Protein AF-A0ABD1V3V4-F1 (afdb_monomer_lite)

Foldseek 3Di:
DDPPVVVVVVVVVVVVVVVVVVVVCVVVDDPPPDDDDDDDDDDPDPPPPPPPPPPPPPLCPLVNQLVVVVQDDDPDDPDPVVVVVSVVRSVVSCVVSDPPPPPVVVVVPVPD

Sequence (112 aa):
MAPTTQARAIRDLQLAVEEMRRALAAQMAPPVPQPPMAPRAPQVSPMHQVPPAHHAAPTVPVIEQFRRYRPPTFDGGNDLLAAEEWLRTIEKIFRHIAPPFQIRKSFVRSSC

Organism: NCBI:txid126358

pLDDT: mean 71.61, std 18.14, range [43.19, 96.44]

Radius of gyration: 27.14 Å; chains: 1; bounding box: 69×60×47 Å

Secondary structure (DSSP, 8-state):
--THHHHHHHHHHHHHHHHHHHHHHHHHS----PPPPP-----------PPP---------HHHHHHHT-PPP----S-HHHHHHHHHHHHHHHHHHS-TTSHHHHHHTT--

Structure (mmCIF, N/CA/C/O backbone):
data_AF-A0ABD1V3V4-F1
#
_entry.id   AF-A0ABD1V3V4-F1
#
loop_
_atom_site.group_PDB
_atom_site.id
_atom_site.type_symbol
_atom_site.label_atom_id
_atom_site.label_alt_id
_atom_site.label_comp_id
_atom_site.label_asym_id
_atom_site.label_entity_id
_atom_site.label_seq_id
_atom_site.pdbx_PDB_ins_code
_atom_site.Cartn_x
_atom_site.Cartn_y
_atom_site.Cartn_z
_atom_site.occupancy
_atom_site.B_iso_or_equiv
_atom_site.auth_seq_id
_atom_site.auth_comp_id
_atom_site.auth_asym_id
_atom_site.auth_atom_id
_atom_site.pdbx_PDB_model_num
ATOM 1 N N . MET A 1 1 ? 27.240 38.612 9.429 1.00 45.69 1 MET A N 1
ATOM 2 C CA . MET A 1 1 ? 26.447 38.414 8.194 1.00 45.69 1 MET A CA 1
ATOM 3 C C . MET A 1 1 ? 27.132 37.303 7.406 1.00 45.69 1 MET A C 1
ATOM 5 O O . MET A 1 1 ? 28.296 37.483 7.083 1.00 45.69 1 MET A O 1
ATOM 9 N N . ALA A 1 2 ? 26.511 36.132 7.219 1.00 51.72 2 ALA A N 1
ATOM 10 C CA . ALA A 1 2 ? 27.178 34.947 6.651 1.00 51.72 2 ALA A CA 1
ATOM 11 C C . ALA A 1 2 ? 26.610 34.589 5.256 1.00 51.72 2 ALA A C 1
ATOM 13 O O . ALA A 1 2 ? 25.704 33.763 5.165 1.00 51.72 2 ALA A O 1
ATOM 14 N N . PRO A 1 3 ? 27.119 35.194 4.163 1.00 60.38 3 PRO A N 1
ATOM 15 C CA . PRO A 1 3 ? 26.643 34.948 2.792 1.00 60.38 3 PRO A CA 1
ATOM 16 C C . PRO A 1 3 ? 27.113 33.610 2.178 1.00 60.38 3 PRO A C 1
ATOM 18 O O . PRO A 1 3 ? 26.807 33.299 1.031 1.00 60.38 3 PRO A O 1
ATOM 21 N N . THR A 1 4 ? 27.873 32.790 2.905 1.00 62.69 4 THR A N 1
ATOM 22 C CA . THR A 1 4 ? 28.586 31.627 2.347 1.00 62.69 4 THR A CA 1
ATOM 23 C C . THR A 1 4 ? 27.768 30.339 2.274 1.00 62.69 4 THR A C 1
ATOM 25 O O . THR A 1 4 ? 28.071 29.480 1.446 1.00 62.69 4 THR A O 1
ATOM 28 N N . THR A 1 5 ? 26.725 30.188 3.092 1.00 75.38 5 THR A N 1
ATOM 29 C CA . THR A 1 5 ? 25.884 28.977 3.086 1.00 75.38 5 THR A CA 1
ATOM 30 C C . THR A 1 5 ? 25.037 28.892 1.817 1.00 75.38 5 THR A C 1
ATOM 32 O O . THR A 1 5 ? 24.946 27.831 1.202 1.00 75.38 5 THR A O 1
ATOM 35 N N . GLN A 1 6 ? 24.497 30.025 1.362 1.00 82.75 6 GLN A N 1
ATOM 36 C CA . GLN A 1 6 ? 23.673 30.093 0.155 1.00 82.75 6 GLN A CA 1
ATOM 37 C C . GLN A 1 6 ? 24.475 29.758 -1.111 1.00 82.75 6 GLN A C 1
ATOM 39 O O . GLN A 1 6 ? 24.014 28.993 -1.953 1.00 82.75 6 GLN A O 1
ATOM 44 N N . ALA A 1 7 ? 25.706 30.264 -1.226 1.00 82.50 7 ALA A N 1
ATOM 45 C CA . ALA A 1 7 ? 26.559 30.011 -2.387 1.00 82.50 7 ALA A CA 1
ATOM 46 C C . ALA A 1 7 ? 26.930 28.524 -2.550 1.00 82.50 7 ALA A C 1
ATOM 48 O O . ALA A 1 7 ? 27.051 28.032 -3.673 1.00 82.50 7 ALA A O 1
ATOM 49 N N . ARG A 1 8 ? 27.086 27.794 -1.437 1.00 86.19 8 ARG A N 1
ATOM 50 C CA . ARG A 1 8 ? 27.341 26.344 -1.460 1.00 86.19 8 ARG A CA 1
ATOM 51 C C . ARG A 1 8 ? 26.100 25.567 -1.881 1.00 86.19 8 ARG A C 1
ATOM 53 O O . ARG A 1 8 ? 26.205 24.722 -2.760 1.00 86.19 8 ARG A O 1
ATOM 60 N N . ALA A 1 9 ? 24.943 25.911 -1.317 1.00 88.75 9 ALA A N 1
ATOM 61 C CA . ALA A 1 9 ? 23.674 25.272 -1.655 1.00 88.75 9 ALA A CA 1
ATOM 62 C C . ALA A 1 9 ? 23.324 25.424 -3.145 1.00 88.75 9 ALA A C 1
ATOM 64 O O . ALA A 1 9 ? 22.891 24.469 -3.780 1.00 88.75 9 ALA A O 1
ATOM 65 N N . ILE A 1 10 ? 23.575 26.600 -3.731 1.00 93.62 10 ILE A N 1
ATOM 66 C CA . ILE A 1 10 ? 23.330 26.839 -5.162 1.00 93.62 10 ILE A CA 1
ATOM 67 C C . ILE A 1 10 ? 24.237 25.961 -6.033 1.00 93.62 10 ILE A C 1
ATOM 69 O O . ILE A 1 10 ? 23.770 25.375 -7.007 1.00 93.62 10 ILE A O 1
ATOM 73 N N . ARG A 1 11 ? 25.522 25.843 -5.681 1.00 92.81 11 ARG A N 1
ATOM 74 C CA . ARG A 1 11 ? 26.472 25.017 -6.438 1.00 92.81 11 ARG A CA 1
ATOM 75 C C . ARG A 1 11 ? 26.111 23.534 -6.375 1.00 92.81 11 ARG A C 1
ATOM 77 O O . ARG A 1 11 ? 26.188 22.855 -7.392 1.00 92.81 11 ARG A O 1
ATOM 84 N N . ASP A 1 12 ? 25.717 23.058 -5.201 1.00 94.81 12 ASP A N 1
ATOM 85 C CA . ASP A 1 12 ? 25.313 21.668 -4.991 1.00 94.81 12 ASP A CA 1
ATOM 86 C C . ASP A 1 12 ? 24.072 21.315 -5.824 1.00 94.81 12 ASP A C 1
ATOM 88 O O . ASP A 1 12 ? 24.077 20.348 -6.585 1.00 94.81 12 ASP A O 1
ATOM 92 N N . LEU A 1 13 ? 23.065 22.196 -5.810 1.00 96.00 13 LEU A N 1
ATOM 93 C CA . LEU A 1 13 ? 21.855 22.022 -6.609 1.00 96.00 13 LEU A CA 1
ATOM 94 C C . LEU A 1 13 ? 22.148 22.017 -8.118 1.00 96.00 13 LEU A C 1
ATOM 96 O O . LEU A 1 13 ? 21.587 21.211 -8.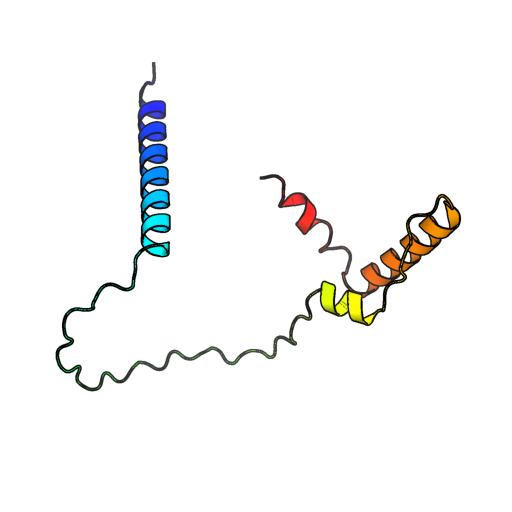857 1.00 96.00 13 LEU A O 1
ATOM 100 N N . GLN A 1 14 ? 23.049 22.884 -8.589 1.00 95.81 14 GLN A N 1
ATOM 101 C CA . GLN A 1 14 ? 23.458 22.907 -9.997 1.00 95.81 14 GLN A CA 1
ATOM 102 C C . GLN A 1 14 ? 24.182 21.622 -10.419 1.00 95.81 14 GLN A C 1
ATOM 104 O O . GLN A 1 14 ? 23.931 21.117 -11.514 1.00 95.81 14 GLN A O 1
ATOM 109 N N . LEU A 1 15 ? 25.046 21.077 -9.557 1.00 95.69 15 LEU A N 1
ATOM 110 C CA . LEU A 1 15 ? 25.737 19.812 -9.817 1.00 95.69 15 LEU A CA 1
ATOM 111 C C . LEU A 1 15 ? 24.751 18.640 -9.885 1.00 95.69 15 LEU A C 1
ATOM 113 O O . LEU A 1 15 ? 24.830 17.845 -10.821 1.00 95.69 15 LEU A O 1
ATOM 117 N N . ALA A 1 16 ? 23.784 18.580 -8.967 1.00 94.56 16 ALA A N 1
ATOM 118 C CA . ALA A 1 16 ? 22.757 17.539 -8.958 1.00 94.56 16 ALA A CA 1
ATOM 119 C C . ALA A 1 16 ? 21.886 17.559 -10.229 1.00 94.56 16 ALA A C 1
ATOM 121 O O . ALA A 1 16 ? 21.581 16.514 -10.807 1.00 94.56 16 ALA A O 1
ATOM 122 N N . VAL A 1 17 ? 21.518 18.750 -10.715 1.00 96.44 17 VAL A N 1
ATOM 123 C CA . VAL A 1 17 ? 20.737 18.898 -11.956 1.00 96.44 17 VAL A CA 1
ATOM 124 C C . VAL A 1 17 ? 21.539 18.456 -13.184 1.00 96.44 17 VAL A C 1
ATOM 126 O O . VAL A 1 17 ? 21.000 17.784 -14.065 1.00 96.44 17 VAL A O 1
ATOM 129 N N . GLU A 1 18 ? 22.824 18.803 -13.258 1.00 95.56 18 GLU A N 1
ATOM 130 C CA . GLU A 1 18 ? 23.692 18.389 -14.367 1.00 95.56 18 GLU A CA 1
ATOM 131 C C . GLU A 1 18 ? 23.917 16.870 -14.373 1.00 95.56 18 GLU A C 1
ATOM 133 O O . GLU A 1 18 ? 23.880 16.242 -15.434 1.00 95.56 18 GLU A O 1
ATOM 138 N N . GLU A 1 19 ? 24.085 16.264 -13.196 1.00 94.94 19 GLU A N 1
ATOM 139 C CA . GLU A 1 19 ? 24.202 14.814 -13.042 1.00 94.94 19 GLU A CA 1
ATOM 140 C C . GLU A 1 19 ? 22.945 14.096 -13.541 1.00 94.94 19 GLU A C 1
ATOM 142 O O . GLU A 1 19 ? 23.035 13.185 -14.367 1.00 94.94 19 GLU A O 1
ATOM 147 N N . MET A 1 20 ? 21.764 14.562 -13.131 1.00 94.69 20 MET A N 1
ATOM 148 C CA . MET A 1 20 ? 20.493 14.000 -13.585 1.00 94.69 20 MET A CA 1
ATOM 149 C C . MET A 1 20 ? 20.330 14.125 -15.103 1.00 94.69 20 MET A C 1
ATOM 151 O O . MET A 1 20 ? 19.897 13.180 -15.768 1.00 94.69 20 MET A O 1
ATOM 155 N N . ARG A 1 21 ? 20.735 15.265 -15.680 1.00 93.94 21 ARG A N 1
ATOM 156 C CA . ARG A 1 21 ? 20.674 15.479 -17.131 1.00 93.94 21 ARG A CA 1
ATOM 157 C C . ARG A 1 21 ? 21.625 14.544 -17.881 1.00 93.94 21 ARG A C 1
ATOM 159 O O . ARG A 1 21 ? 21.243 14.010 -18.920 1.00 93.94 21 ARG A O 1
ATOM 166 N N . ARG A 1 22 ? 22.824 14.284 -17.346 1.00 90.12 22 ARG A N 1
ATOM 167 C CA . ARG A 1 22 ? 23.751 13.283 -17.900 1.00 90.12 22 ARG A CA 1
ATOM 168 C C . ARG A 1 22 ? 23.211 11.864 -17.789 1.00 90.12 22 ARG A C 1
ATOM 170 O O . ARG A 1 22 ? 23.330 11.113 -18.750 1.00 90.12 22 ARG A O 1
ATOM 177 N N . ALA A 1 23 ? 22.602 11.501 -16.664 1.00 88.69 23 ALA A N 1
ATOM 178 C CA . ALA A 1 23 ? 22.002 10.183 -16.483 1.00 88.69 23 ALA A CA 1
ATOM 179 C C . ALA A 1 23 ? 20.844 9.954 -17.466 1.00 88.69 23 ALA A C 1
ATOM 181 O O . ALA A 1 23 ? 20.727 8.882 -18.058 1.00 88.69 23 ALA A O 1
ATOM 182 N N . LEU A 1 24 ? 20.015 10.973 -17.705 1.00 88.25 24 LEU A N 1
ATOM 183 C CA . LEU A 1 24 ? 18.965 10.904 -18.718 1.00 88.25 24 LEU A CA 1
ATOM 184 C C . LEU A 1 24 ? 19.547 10.812 -20.137 1.00 88.25 24 LEU A C 1
ATOM 186 O O . LEU A 1 24 ? 19.097 9.987 -20.929 1.00 88.25 24 LEU A O 1
ATOM 190 N N . ALA A 1 25 ? 20.589 11.589 -20.443 1.00 85.19 25 ALA A N 1
ATOM 191 C CA . ALA A 1 25 ? 21.282 11.507 -21.726 1.00 85.19 25 ALA A CA 1
ATOM 192 C C . ALA A 1 25 ? 21.928 10.129 -21.954 1.00 85.19 25 ALA A C 1
ATOM 194 O O . ALA A 1 25 ? 21.858 9.612 -23.061 1.00 85.19 25 ALA A O 1
ATOM 195 N N . ALA A 1 26 ? 22.496 9.501 -20.922 1.00 81.31 26 ALA A N 1
ATOM 196 C CA . ALA A 1 26 ? 23.081 8.162 -21.009 1.00 81.31 26 ALA A CA 1
ATOM 197 C C . ALA A 1 26 ? 22.027 7.068 -21.243 1.00 81.31 26 ALA A C 1
ATOM 199 O O . ALA A 1 26 ? 22.300 6.104 -21.950 1.00 81.31 26 ALA A O 1
ATOM 200 N N . GLN A 1 27 ? 20.819 7.228 -20.694 1.00 77.62 27 GLN A N 1
ATOM 201 C CA . GLN A 1 27 ? 19.701 6.309 -20.941 1.00 77.62 27 GLN A CA 1
ATOM 202 C C . GLN A 1 27 ? 19.138 6.439 -22.361 1.00 77.62 27 GLN A C 1
ATOM 204 O O . GLN A 1 27 ? 18.645 5.459 -22.912 1.00 77.62 27 GLN A O 1
ATOM 209 N N . MET A 1 28 ? 19.203 7.639 -22.946 1.00 72.69 28 MET A N 1
ATOM 210 C CA . MET A 1 28 ? 18.692 7.910 -24.295 1.00 72.69 28 MET A CA 1
ATOM 211 C C . MET A 1 28 ? 19.767 7.858 -25.392 1.00 72.69 28 MET A C 1
ATOM 213 O O . MET A 1 28 ? 19.431 7.958 -26.572 1.00 72.69 28 MET A O 1
ATOM 217 N N . ALA A 1 29 ? 21.048 7.711 -25.042 1.00 63.50 29 ALA A N 1
ATOM 218 C CA . ALA A 1 29 ? 22.125 7.612 -26.018 1.00 63.50 29 ALA A CA 1
ATOM 219 C C . ALA A 1 29 ? 22.122 6.224 -26.688 1.00 63.50 29 ALA A C 1
ATOM 221 O O . ALA A 1 29 ? 22.100 5.207 -25.990 1.00 63.50 29 ALA A O 1
ATOM 222 N N . PRO A 1 30 ? 22.192 6.142 -28.029 1.00 65.69 30 PRO A N 1
ATOM 223 C CA . PRO A 1 30 ? 22.462 4.876 -28.700 1.00 65.69 30 PRO A CA 1
ATOM 224 C C . PRO A 1 30 ? 23.852 4.351 -28.286 1.00 65.69 30 PRO A C 1
ATOM 226 O O . PRO A 1 30 ? 24.731 5.159 -27.965 1.00 65.69 30 PRO A O 1
ATOM 229 N N . PRO A 1 31 ? 24.093 3.024 -28.295 1.00 60.72 31 PRO A N 1
ATOM 230 C CA . PRO A 1 31 ? 25.420 2.478 -28.030 1.00 60.72 31 PRO A CA 1
ATOM 231 C C . PRO A 1 31 ? 26.420 3.104 -29.009 1.00 60.72 31 PRO A C 1
ATOM 233 O O . PRO A 1 31 ? 26.319 2.923 -30.222 1.00 60.72 31 PRO A O 1
ATOM 236 N N . VAL A 1 32 ? 27.355 3.897 -28.482 1.00 59.97 32 VAL A N 1
ATOM 237 C CA . VAL A 1 32 ? 28.392 4.561 -29.279 1.00 59.97 32 VAL A CA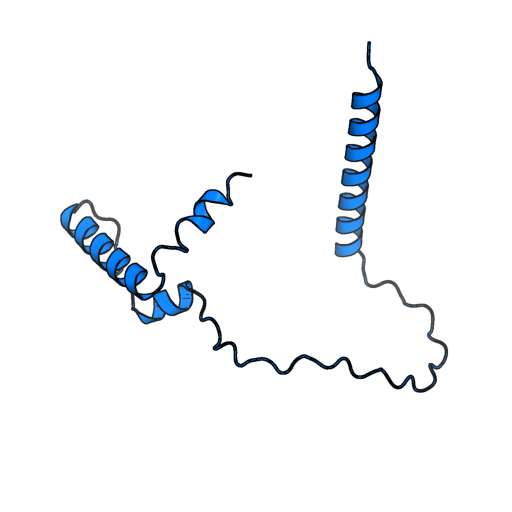 1
ATOM 238 C C . VAL A 1 32 ? 29.240 3.481 -29.965 1.00 59.97 32 VAL A C 1
ATOM 240 O O . VAL A 1 32 ? 29.573 2.487 -29.310 1.00 59.97 32 VAL A O 1
ATOM 243 N N . PRO A 1 33 ? 29.622 3.644 -31.248 1.00 53.81 33 PRO A N 1
ATOM 244 C CA . PRO A 1 33 ? 30.570 2.749 -31.896 1.00 53.81 33 PRO A CA 1
ATOM 245 C C . PRO A 1 33 ? 31.859 2.713 -31.075 1.00 53.81 33 PRO A C 1
ATOM 247 O O . PRO A 1 33 ? 32.550 3.723 -30.929 1.00 53.81 33 PRO A O 1
ATOM 250 N N . GLN A 1 34 ? 32.159 1.555 -30.494 1.00 56.38 34 GLN A N 1
ATOM 251 C CA . GLN A 1 34 ? 33.433 1.326 -29.826 1.00 56.38 34 GLN A CA 1
ATOM 252 C C . GLN A 1 34 ? 34.547 1.501 -30.878 1.00 56.38 34 GLN A C 1
ATOM 254 O O . GLN A 1 34 ? 34.398 0.976 -31.986 1.00 56.38 34 GLN A O 1
ATOM 259 N N . PRO A 1 35 ? 35.646 2.231 -30.596 1.00 59.31 35 PRO A N 1
ATOM 260 C CA . PRO A 1 35 ? 36.791 2.261 -31.505 1.00 59.31 35 PRO A CA 1
ATOM 261 C C . PRO A 1 35 ? 37.284 0.822 -31.758 1.00 59.31 35 PRO A C 1
ATOM 263 O O . PRO A 1 35 ? 37.151 -0.019 -30.862 1.00 59.31 35 PRO A O 1
ATOM 266 N N . PRO A 1 36 ? 37.821 0.500 -32.953 1.00 52.22 36 PRO A N 1
ATO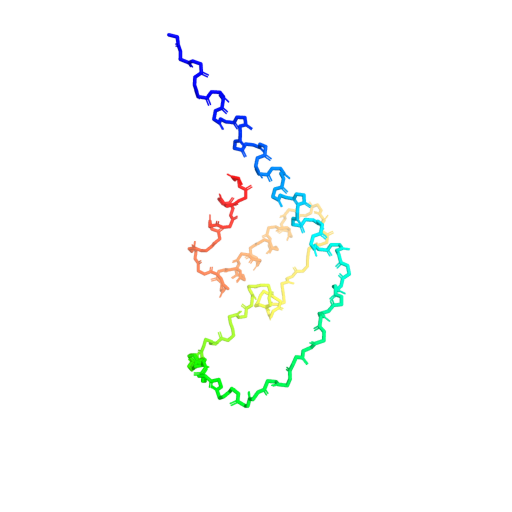M 267 C CA . PRO A 1 36 ? 38.180 -0.870 -33.298 1.00 52.22 36 PRO A CA 1
ATOM 268 C C . PRO A 1 36 ? 39.184 -1.417 -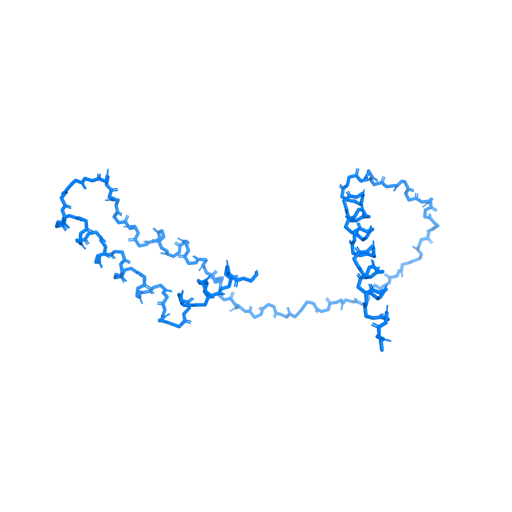32.279 1.00 52.22 36 PRO A C 1
ATOM 270 O O . PRO A 1 36 ? 40.280 -0.885 -32.103 1.00 52.22 36 PRO A O 1
ATOM 273 N N . MET A 1 37 ? 38.767 -2.469 -31.574 1.00 50.81 37 MET A N 1
ATOM 274 C CA . MET A 1 37 ? 39.577 -3.192 -30.601 1.00 50.81 37 MET A CA 1
ATOM 275 C C . MET A 1 37 ? 40.847 -3.731 -31.270 1.00 50.81 37 MET A C 1
ATOM 277 O O . MET A 1 37 ? 40.772 -4.507 -32.222 1.00 50.81 37 MET A O 1
ATOM 281 N N . ALA A 1 38 ? 42.017 -3.375 -30.737 1.00 57.38 38 ALA A N 1
ATOM 282 C CA . ALA A 1 38 ? 43.244 -4.133 -30.967 1.00 57.38 38 ALA A CA 1
ATOM 283 C C . ALA A 1 38 ? 43.062 -5.581 -30.452 1.00 57.38 38 ALA A C 1
ATOM 285 O O . ALA A 1 38 ? 42.312 -5.783 -29.489 1.00 57.38 38 ALA A O 1
ATOM 286 N N . PRO A 1 39 ? 43.722 -6.597 -31.042 1.00 56.75 39 PRO A N 1
ATOM 287 C CA . PRO A 1 39 ? 43.547 -7.983 -30.623 1.00 56.75 39 PRO A CA 1
ATOM 288 C C . PRO A 1 39 ? 44.000 -8.148 -29.169 1.00 56.75 39 PRO A C 1
ATOM 290 O O . PRO A 1 39 ? 45.182 -8.056 -28.838 1.00 56.75 39 PRO A O 1
ATOM 293 N N . ARG A 1 40 ? 43.033 -8.368 -28.277 1.00 54.16 40 ARG A N 1
ATOM 294 C CA . ARG A 1 40 ? 43.274 -8.629 -26.860 1.00 54.16 40 ARG A CA 1
ATOM 295 C C . ARG A 1 40 ? 43.846 -10.044 -26.740 1.00 54.16 40 ARG A C 1
ATOM 297 O O . ARG A 1 40 ? 43.139 -11.013 -26.998 1.00 54.16 40 ARG A O 1
ATOM 304 N N . ALA A 1 41 ? 45.121 -10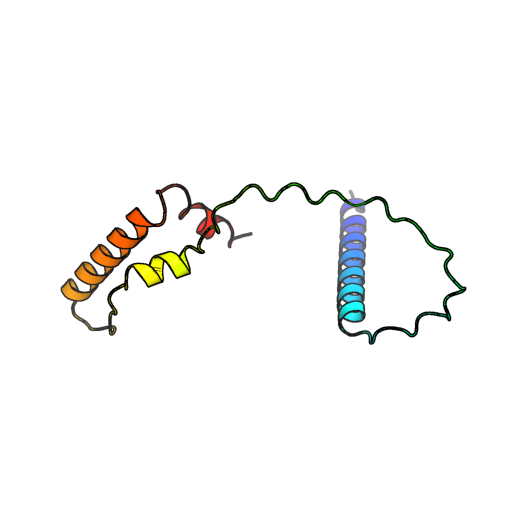.158 -26.362 1.00 52.50 41 ALA A N 1
ATOM 305 C CA . ALA A 1 41 ? 45.729 -11.418 -25.920 1.00 52.50 41 ALA A CA 1
ATOM 306 C C . ALA A 1 41 ? 44.852 -12.081 -24.833 1.00 52.50 41 ALA A C 1
ATOM 308 O O . ALA A 1 41 ? 44.145 -11.351 -24.129 1.00 52.50 41 ALA A O 1
ATOM 309 N N . PRO A 1 42 ? 44.858 -13.421 -24.673 1.00 52.00 42 PRO A N 1
ATOM 310 C CA . PRO A 1 42 ? 43.952 -14.111 -23.759 1.00 52.00 42 PRO A CA 1
ATOM 311 C C . PRO A 1 42 ? 44.217 -13.680 -22.313 1.00 52.00 42 PRO A C 1
ATOM 313 O O . PRO A 1 42 ? 45.123 -14.159 -21.639 1.00 52.00 42 PRO A O 1
ATOM 316 N N . GLN A 1 43 ? 43.405 -12.738 -21.843 1.00 52.56 43 GLN A N 1
ATOM 317 C CA . GLN A 1 43 ? 43.340 -12.337 -20.449 1.00 52.56 43 GLN A CA 1
ATOM 318 C C . GLN A 1 43 ? 42.564 -13.436 -19.722 1.00 52.56 43 GLN A C 1
ATOM 320 O O . GLN A 1 43 ? 41.332 -13.474 -19.769 1.00 52.56 43 GLN A O 1
ATOM 325 N N . VAL A 1 44 ? 43.287 -14.348 -19.077 1.00 51.12 44 VAL A N 1
ATOM 326 C CA . VAL A 1 44 ? 42.738 -15.208 -18.027 1.00 51.12 44 VAL A CA 1
ATOM 327 C C . VAL A 1 44 ? 42.123 -14.301 -16.964 1.00 51.12 44 VAL A C 1
ATOM 329 O O . VAL A 1 44 ? 42.816 -13.620 -16.214 1.00 51.12 44 VAL A O 1
ATOM 332 N N . SER A 1 45 ? 40.796 -14.216 -16.961 1.00 51.00 45 SER A N 1
ATOM 333 C CA . SER A 1 45 ? 40.069 -13.494 -15.922 1.00 51.00 45 SER A CA 1
ATOM 334 C C . SER A 1 45 ? 40.290 -14.208 -14.588 1.00 51.00 45 SER A C 1
ATOM 336 O O . SER A 1 45 ? 40.147 -15.433 -14.547 1.00 51.00 45 SER A O 1
ATOM 338 N N . PRO A 1 46 ? 40.585 -13.496 -13.486 1.00 50.00 46 PRO A N 1
ATOM 339 C CA . PRO A 1 46 ? 40.394 -14.062 -12.166 1.00 50.00 46 PRO A CA 1
ATOM 340 C C . PRO A 1 46 ? 38.913 -14.403 -12.071 1.00 50.00 46 PRO A C 1
ATOM 342 O O . PRO A 1 46 ? 38.053 -13.522 -12.161 1.00 50.00 46 PRO A O 1
ATOM 345 N N . MET A 1 47 ? 38.634 -15.699 -11.985 1.00 45.94 47 MET A N 1
ATOM 346 C CA . MET A 1 47 ? 37.326 -16.253 -11.698 1.00 45.94 47 MET A CA 1
ATOM 347 C C . MET A 1 47 ? 36.802 -15.522 -10.461 1.00 45.94 47 MET A C 1
ATOM 349 O O . MET A 1 47 ? 37.259 -15.778 -9.347 1.00 45.94 47 MET A O 1
ATOM 353 N N . HIS A 1 48 ? 35.904 -14.554 -10.662 1.00 49.53 48 HIS A N 1
ATOM 354 C CA . HIS A 1 48 ? 35.104 -14.019 -9.576 1.00 49.53 48 HIS A CA 1
ATOM 355 C C . HIS A 1 48 ? 34.346 -15.221 -9.036 1.00 49.53 48 HIS A C 1
ATOM 357 O O . HIS A 1 48 ? 33.432 -15.731 -9.684 1.00 49.53 48 HIS A O 1
ATOM 363 N N . GLN A 1 49 ? 34.803 -15.723 -7.892 1.00 46.84 49 GLN A N 1
ATOM 364 C CA . GLN A 1 49 ? 34.047 -16.658 -7.090 1.00 46.84 49 GLN A CA 1
ATOM 365 C C . GLN A 1 49 ? 32.717 -15.971 -6.801 1.00 46.84 49 GLN A C 1
ATOM 367 O O . GLN A 1 49 ? 32.628 -15.071 -5.968 1.00 46.84 49 GLN A O 1
ATOM 372 N N . VAL A 1 50 ? 31.682 -16.368 -7.539 1.00 54.88 50 VAL A N 1
ATOM 373 C CA . VAL A 1 50 ? 30.321 -16.257 -7.043 1.00 54.88 50 VAL A CA 1
ATOM 374 C C . VAL A 1 50 ? 30.336 -16.966 -5.687 1.00 54.88 50 VAL A C 1
ATOM 376 O O . VAL A 1 50 ? 30.786 -18.116 -5.626 1.00 54.88 50 VAL A O 1
ATOM 379 N N . PRO A 1 51 ? 29.941 -16.309 -4.582 1.00 53.31 51 PRO A N 1
ATOM 380 C CA . PRO A 1 51 ? 29.750 -17.028 -3.335 1.00 53.31 51 PRO A CA 1
ATOM 381 C C . PRO A 1 51 ? 28.821 -18.201 -3.653 1.00 53.31 51 PRO A C 1
ATOM 383 O O . PRO A 1 51 ? 27.890 -18.003 -4.448 1.00 53.31 51 PRO A O 1
ATOM 386 N N . PRO A 1 52 ? 29.041 -19.410 -3.101 1.00 46.12 52 PRO A N 1
ATOM 387 C CA . PRO A 1 52 ? 28.034 -20.446 -3.208 1.00 46.12 52 PRO A CA 1
ATOM 388 C C . PRO A 1 52 ? 26.748 -19.795 -2.734 1.00 46.12 52 PRO A C 1
ATOM 390 O O . PRO A 1 52 ? 26.698 -19.248 -1.629 1.00 46.12 52 PRO A O 1
ATOM 393 N N . ALA A 1 53 ? 25.761 -19.750 -3.627 1.00 49.56 53 ALA A N 1
ATOM 394 C CA . ALA A 1 53 ? 24.422 -19.370 -3.270 1.00 49.56 53 ALA A CA 1
ATOM 395 C C . ALA A 1 53 ? 24.074 -20.286 -2.104 1.00 49.56 53 ALA A C 1
ATOM 397 O O . ALA A 1 53 ? 23.778 -21.468 -2.281 1.00 49.56 53 ALA A O 1
ATOM 398 N N . HIS A 1 54 ? 24.183 -19.747 -0.886 1.00 44.97 54 HIS A N 1
ATOM 399 C CA . HIS A 1 54 ? 23.422 -20.239 0.232 1.00 44.97 54 HIS A CA 1
ATOM 400 C C . HIS A 1 54 ? 22.048 -20.464 -0.366 1.00 44.97 54 HIS A C 1
ATOM 402 O O . HIS A 1 54 ? 21.536 -19.575 -1.053 1.00 44.97 54 HIS A O 1
ATOM 408 N N . HIS A 1 55 ? 21.519 -21.669 -0.201 1.00 48.69 55 HIS A N 1
ATOM 409 C CA . HIS A 1 55 ? 20.133 -21.976 -0.477 1.00 48.69 55 HIS A CA 1
ATOM 410 C C . HIS A 1 55 ? 19.283 -21.051 0.409 1.00 48.69 55 HIS A C 1
ATOM 412 O O . HIS A 1 55 ? 18.722 -21.462 1.419 1.00 48.69 55 HIS A O 1
ATOM 418 N N . ALA A 1 56 ? 19.241 -19.762 0.077 1.00 43.44 56 ALA A N 1
ATOM 419 C CA . ALA A 1 56 ? 18.196 -18.860 0.442 1.00 43.44 56 ALA A CA 1
ATOM 420 C C . ALA A 1 56 ? 17.029 -19.477 -0.296 1.00 43.44 56 ALA A C 1
ATOM 422 O O . ALA A 1 56 ? 16.898 -19.326 -1.513 1.00 43.44 56 ALA A O 1
ATOM 423 N N . ALA A 1 57 ? 16.274 -20.300 0.438 1.00 54.97 57 ALA A N 1
ATOM 424 C CA . ALA A 1 57 ? 14.952 -20.723 0.034 1.00 54.97 57 ALA A CA 1
ATOM 425 C C . ALA A 1 57 ? 14.334 -19.522 -0.680 1.00 54.97 57 ALA A C 1
ATOM 427 O O . ALA A 1 57 ? 14.406 -18.430 -0.106 1.00 54.97 57 ALA A O 1
ATOM 428 N N . PRO A 1 58 ? 13.864 -19.668 -1.933 1.00 51.84 58 PRO A N 1
ATOM 429 C CA . PRO A 1 58 ? 13.371 -18.532 -2.688 1.00 51.84 58 PRO A CA 1
ATOM 430 C C . PRO A 1 58 ? 12.379 -17.839 -1.774 1.00 51.84 58 PRO A C 1
ATOM 432 O O . PRO A 1 58 ? 11.390 -18.459 -1.380 1.00 51.84 58 PRO A O 1
ATOM 435 N N . THR A 1 59 ? 12.714 -16.630 -1.321 1.00 60.31 59 THR A N 1
ATOM 436 C CA . THR A 1 59 ? 11.857 -15.875 -0.420 1.00 60.31 59 THR A CA 1
ATOM 437 C C . THR A 1 59 ? 10.644 -15.556 -1.263 1.00 60.31 59 THR A C 1
ATOM 439 O O . THR A 1 59 ? 10.658 -14.600 -2.035 1.00 60.31 59 THR A O 1
ATOM 442 N N . VAL A 1 60 ? 9.654 -16.451 -1.231 1.00 65.88 60 VAL A N 1
ATOM 443 C CA . VAL A 1 60 ? 8.448 -16.334 -2.035 1.00 65.88 60 VAL A CA 1
ATOM 444 C C . VAL A 1 60 ? 7.890 -14.965 -1.677 1.00 65.88 60 VAL A C 1
ATOM 446 O O . VAL A 1 60 ? 7.665 -14.708 -0.489 1.00 65.88 60 VAL A O 1
ATOM 449 N N . PRO A 1 61 ? 7.759 -14.044 -2.648 1.00 78.38 61 PRO A N 1
ATOM 450 C CA . PRO A 1 61 ? 7.317 -12.699 -2.339 1.00 78.38 61 PRO A CA 1
ATOM 451 C C . PRO A 1 61 ? 5.977 -12.795 -1.610 1.00 78.38 61 PRO A C 1
ATOM 453 O O . PRO A 1 61 ? 5.150 -13.646 -1.936 1.00 78.38 61 PRO A O 1
ATOM 456 N N . VAL A 1 62 ? 5.764 -11.941 -0.606 1.00 75.69 62 VAL A N 1
ATOM 457 C CA . VAL A 1 62 ? 4.575 -11.971 0.272 1.00 75.69 62 VAL A CA 1
ATOM 458 C C . VAL A 1 62 ? 3.272 -12.078 -0.531 1.00 75.69 62 VAL A C 1
ATOM 460 O O . VAL A 1 62 ? 2.351 -12.776 -0.120 1.00 75.69 62 VAL A O 1
ATOM 463 N N . ILE A 1 63 ? 3.231 -11.458 -1.713 1.00 78.62 63 ILE A N 1
ATOM 464 C CA . ILE A 1 63 ? 2.121 -11.532 -2.671 1.00 78.62 63 ILE A CA 1
ATOM 465 C C . ILE A 1 63 ? 1.875 -12.953 -3.189 1.00 78.62 63 ILE A C 1
ATOM 467 O O . ILE A 1 63 ? 0.738 -13.411 -3.200 1.00 78.62 63 ILE A O 1
ATOM 471 N N . GLU A 1 64 ? 2.914 -13.684 -3.583 1.00 83.94 64 GLU A N 1
ATOM 472 C CA . GLU A 1 64 ? 2.777 -15.065 -4.053 1.00 83.94 64 GLU A CA 1
ATOM 473 C C . GLU A 1 64 ? 2.326 -15.990 -2.923 1.00 83.94 64 GLU A C 1
ATOM 475 O O . GLU A 1 64 ? 1.477 -16.860 -3.122 1.00 83.94 64 GLU A O 1
ATOM 480 N N . GLN A 1 65 ? 2.809 -15.759 -1.701 1.00 81.62 65 GLN A N 1
ATOM 481 C CA . GLN A 1 65 ? 2.328 -16.511 -0.550 1.00 81.62 65 GLN A CA 1
ATOM 482 C C . GLN A 1 65 ? 0.870 -16.170 -0.221 1.00 81.62 65 GLN A C 1
ATOM 484 O O . GLN A 1 65 ? 0.091 -17.078 0.044 1.00 81.62 65 GLN A O 1
ATOM 489 N N . PHE A 1 66 ? 0.462 -14.904 -0.338 1.00 84.44 66 PHE A N 1
ATOM 490 C CA . PHE A 1 66 ? -0.930 -14.475 -0.181 1.00 84.44 66 PHE A CA 1
ATOM 491 C C . PHE A 1 66 ? -1.846 -15.151 -1.204 1.00 84.44 66 PHE A C 1
ATOM 493 O O . PHE A 1 66 ? -2.879 -15.702 -0.830 1.00 84.44 66 PHE A O 1
ATOM 500 N N . ARG A 1 67 ? -1.422 -15.236 -2.471 1.00 85.94 67 ARG A N 1
ATOM 501 C CA . ARG A 1 67 ? -2.166 -15.940 -3.530 1.00 85.94 67 ARG A CA 1
ATOM 502 C C . ARG A 1 67 ? -2.327 -17.437 -3.255 1.00 85.94 67 ARG A C 1
ATOM 504 O O . ARG A 1 67 ? -3.383 -17.987 -3.561 1.00 85.94 67 ARG A O 1
ATOM 511 N N . ARG A 1 68 ? -1.340 -18.094 -2.629 1.00 87.19 68 ARG A N 1
ATOM 512 C CA . ARG A 1 68 ? -1.440 -19.518 -2.236 1.00 87.19 68 ARG A CA 1
ATOM 513 C C . ARG A 1 68 ? -2.556 -19.786 -1.227 1.00 87.19 68 ARG A C 1
ATOM 515 O O . ARG A 1 68 ? -3.130 -20.869 -1.258 1.00 87.19 68 ARG A O 1
ATOM 522 N N . TYR A 1 69 ? -2.890 -18.812 -0.381 1.00 85.00 69 TYR A N 1
ATOM 523 C CA . TYR A 1 69 ? -3.982 -18.940 0.588 1.00 85.00 69 TYR A CA 1
ATOM 524 C C . TYR A 1 69 ? -5.372 -18.684 -0.004 1.00 85.00 69 TYR A C 1
ATOM 526 O O . TYR A 1 69 ? -6.346 -18.820 0.729 1.00 85.00 69 TYR A O 1
ATOM 534 N N . ARG A 1 70 ? -5.477 -18.352 -1.304 1.00 85.69 70 ARG A N 1
ATOM 535 C CA . ARG A 1 70 ? -6.742 -18.048 -1.998 1.00 85.69 70 ARG A CA 1
ATOM 536 C C . ARG A 1 70 ? -7.630 -17.097 -1.180 1.00 85.69 70 ARG A C 1
ATOM 538 O O . ARG A 1 70 ? -8.657 -17.519 -0.650 1.00 85.69 70 ARG A O 1
ATOM 545 N N . PRO A 1 71 ? -7.215 -15.829 -1.039 1.00 87.50 71 PRO A N 1
ATOM 546 C CA . PRO A 1 71 ? -7.969 -14.857 -0.265 1.00 87.50 71 PRO A CA 1
ATOM 547 C C . PRO A 1 71 ? -9.392 -14.721 -0.828 1.00 87.50 71 PRO A C 1
ATOM 549 O O . PRO A 1 71 ? -9.557 -14.736 -2.052 1.00 87.50 71 PRO A O 1
ATOM 552 N N . PRO A 1 72 ? -10.410 -14.585 0.037 1.00 89.19 72 PRO A N 1
ATOM 553 C CA . PRO A 1 72 ? -11.772 -14.340 -0.415 1.00 89.19 72 PRO A CA 1
ATOM 554 C C . PRO A 1 72 ? -11.859 -13.006 -1.163 1.00 89.19 72 PRO A C 1
ATOM 556 O O . PRO A 1 72 ? -11.130 -12.055 -0.862 1.00 89.19 72 PRO A O 1
ATOM 559 N N . THR A 1 73 ? -12.765 -12.928 -2.132 1.00 87.94 73 THR A N 1
ATOM 560 C CA . THR A 1 73 ? -13.101 -11.685 -2.833 1.00 87.94 73 THR A CA 1
ATOM 561 C C . THR A 1 73 ? -14.215 -10.967 -2.074 1.00 87.94 73 THR A C 1
ATOM 563 O O . THR A 1 73 ? -15.080 -11.618 -1.494 1.00 87.94 73 THR A O 1
ATOM 566 N N . PHE A 1 74 ? -14.174 -9.636 -2.049 1.00 87.25 74 PHE A N 1
ATOM 567 C CA . PHE A 1 74 ? -15.256 -8.806 -1.528 1.00 87.25 74 PHE A CA 1
ATOM 568 C C . PHE A 1 74 ? -15.715 -7.863 -2.634 1.00 87.25 74 PHE A C 1
ATOM 570 O O . PHE A 1 74 ? -14.935 -7.034 -3.099 1.00 87.25 74 PHE A O 1
ATOM 577 N N . ASP A 1 75 ? -16.970 -8.003 -3.053 1.00 86.56 75 ASP A N 1
ATOM 578 C CA . ASP A 1 75 ? -17.544 -7.278 -4.194 1.00 86.56 75 ASP A CA 1
ATOM 579 C C . ASP A 1 75 ? -17.961 -5.829 -3.871 1.00 86.56 75 ASP A C 1
ATOM 581 O O . ASP A 1 75 ? -18.512 -5.139 -4.725 1.00 86.56 75 ASP A O 1
ATOM 585 N N . GLY A 1 76 ? -17.681 -5.332 -2.658 1.00 77.81 76 GLY A N 1
ATOM 586 C CA . GLY A 1 76 ? -17.917 -3.926 -2.303 1.00 77.81 76 GLY A CA 1
ATOM 587 C C . GLY A 1 76 ? -19.373 -3.589 -1.965 1.00 77.81 76 GLY A C 1
ATOM 588 O O . GLY A 1 76 ? -19.872 -2.543 -2.374 1.00 77.81 76 GLY A O 1
ATOM 589 N N . GLY A 1 77 ? -20.064 -4.468 -1.233 1.00 85.50 77 GLY A N 1
ATOM 590 C CA . GLY A 1 77 ? -21.453 -4.261 -0.804 1.00 85.50 77 GLY A CA 1
ATOM 591 C C . GLY A 1 77 ? -21.619 -3.365 0.433 1.00 85.50 77 GLY A C 1
ATOM 592 O O . GLY A 1 77 ? -20.656 -3.020 1.111 1.00 85.50 77 GLY A O 1
ATOM 593 N N . ASN A 1 78 ? -22.875 -3.043 0.762 1.00 86.62 78 ASN A N 1
ATOM 594 C CA . ASN A 1 78 ? -23.252 -2.247 1.943 1.00 86.62 78 ASN A CA 1
ATOM 595 C C . ASN A 1 78 ? -23.427 -3.087 3.227 1.00 86.62 78 ASN A C 1
ATOM 597 O O . ASN A 1 78 ? -23.881 -2.576 4.251 1.00 86.62 78 ASN A O 1
ATOM 601 N N . ASP A 1 79 ? -23.117 -4.382 3.160 1.00 89.31 79 ASP A N 1
ATOM 602 C CA . ASP A 1 79 ? -23.208 -5.301 4.288 1.00 89.31 79 ASP A CA 1
ATOM 603 C C . ASP A 1 79 ? -21.941 -5.196 5.149 1.00 89.31 79 ASP A C 1
ATOM 605 O O . ASP A 1 79 ? -20.859 -5.665 4.784 1.00 89.31 79 ASP A O 1
ATOM 609 N N . LEU A 1 80 ? -22.092 -4.544 6.301 1.00 88.50 80 LEU A N 1
ATOM 610 C CA . LEU A 1 80 ? -21.015 -4.329 7.265 1.00 88.50 80 LEU A CA 1
ATOM 611 C C . LEU A 1 80 ? -20.508 -5.642 7.878 1.00 88.50 80 LEU A C 1
ATOM 613 O O . LEU A 1 80 ? -19.317 -5.749 8.161 1.00 88.50 80 LEU A O 1
ATOM 617 N N . LEU A 1 81 ? -21.383 -6.637 8.053 1.00 89.25 81 LEU A N 1
ATOM 618 C CA . LEU A 1 81 ? -21.022 -7.951 8.589 1.00 89.25 81 LEU A CA 1
ATOM 619 C C . LEU A 1 81 ? -20.175 -8.718 7.577 1.00 89.25 81 LEU A C 1
ATOM 621 O O . LEU A 1 81 ? -19.097 -9.195 7.925 1.00 89.25 81 LEU A O 1
ATOM 625 N N . ALA A 1 82 ? -20.599 -8.754 6.314 1.00 85.31 82 ALA A N 1
ATOM 626 C CA . ALA A 1 82 ? -19.834 -9.397 5.248 1.00 85.31 82 ALA A CA 1
ATOM 627 C C . ALA A 1 82 ? -18.449 -8.747 5.061 1.00 85.31 82 ALA A C 1
ATOM 629 O O . ALA A 1 82 ? -17.449 -9.440 4.859 1.00 85.31 82 ALA A O 1
ATOM 630 N N . ALA A 1 83 ? -18.367 -7.416 5.175 1.00 88.81 83 ALA A N 1
ATOM 631 C CA . ALA A 1 83 ? -17.099 -6.690 5.133 1.00 88.81 83 ALA A CA 1
ATOM 632 C C . ALA A 1 83 ? -16.192 -7.037 6.329 1.00 88.81 83 ALA A C 1
ATOM 634 O O . ALA A 1 83 ? -14.985 -7.234 6.163 1.00 88.81 83 ALA A O 1
ATOM 635 N N . GLU A 1 84 ? -16.760 -7.143 7.533 1.00 90.94 84 GLU A N 1
ATOM 636 C CA . GLU A 1 84 ? -16.012 -7.501 8.739 1.00 90.94 84 GLU A CA 1
ATOM 637 C C . GLU A 1 84 ? -15.500 -8.949 8.686 1.00 90.94 84 GLU A C 1
ATOM 639 O O . GLU A 1 84 ? -14.338 -9.217 9.000 1.00 90.94 84 GLU A O 1
ATOM 644 N N . GLU A 1 85 ? -16.330 -9.891 8.241 1.00 91.81 85 GLU A N 1
ATOM 645 C CA . GLU A 1 85 ? -15.953 -11.295 8.055 1.00 91.81 85 GLU A CA 1
ATOM 646 C C . GLU A 1 85 ? -14.844 -11.458 7.008 1.00 91.81 85 GLU A C 1
ATOM 648 O O . GLU A 1 85 ? -13.883 -12.218 7.209 1.00 91.81 85 GLU A O 1
ATOM 653 N N . TRP A 1 86 ? -14.927 -10.693 5.916 1.00 93.19 86 TRP A N 1
ATOM 654 C CA . TRP A 1 86 ? -13.878 -10.630 4.909 1.00 93.19 86 TRP A CA 1
ATOM 655 C C . TRP A 1 86 ? -12.564 -10.112 5.507 1.00 93.19 86 TRP A C 1
ATOM 657 O O . TRP A 1 86 ? -11.542 -10.797 5.413 1.00 93.19 86 TRP A O 1
ATOM 667 N N . LEU A 1 87 ? -12.587 -8.973 6.210 1.00 91.38 87 LEU A N 1
ATOM 668 C CA . LEU A 1 87 ? -11.402 -8.403 6.864 1.00 91.38 87 LEU A CA 1
ATOM 669 C C . LEU A 1 87 ? -10.768 -9.377 7.864 1.00 91.38 87 LEU A C 1
ATOM 671 O O . LEU A 1 87 ? -9.562 -9.621 7.794 1.00 91.38 87 LEU A O 1
ATOM 675 N N . ARG A 1 88 ? -11.565 -10.013 8.732 1.00 91.94 88 ARG A N 1
ATOM 676 C CA . ARG A 1 88 ? -11.082 -11.019 9.698 1.00 91.94 88 ARG A CA 1
ATOM 677 C C . ARG A 1 88 ? -10.367 -12.180 9.006 1.00 91.94 88 ARG A C 1
ATOM 679 O O . ARG A 1 88 ? -9.363 -12.695 9.514 1.00 91.94 88 ARG A O 1
ATOM 686 N N . THR A 1 89 ? -10.865 -12.592 7.843 1.00 89.62 89 THR A N 1
ATOM 687 C CA . THR A 1 89 ? -10.265 -13.660 7.036 1.00 89.62 89 THR A CA 1
ATOM 688 C C . THR A 1 89 ? -8.941 -13.214 6.417 1.00 89.62 89 THR A C 1
ATOM 690 O O . THR A 1 89 ? -7.949 -13.943 6.499 1.00 89.62 89 THR A O 1
ATOM 693 N N . ILE A 1 90 ? -8.881 -11.997 5.875 1.00 89.00 90 ILE A N 1
ATOM 694 C CA . ILE A 1 90 ? -7.655 -11.408 5.322 1.00 89.00 90 ILE A CA 1
ATOM 695 C C . ILE A 1 90 ? -6.582 -11.240 6.409 1.00 89.00 90 ILE A C 1
ATOM 697 O O . ILE A 1 90 ? -5.438 -11.656 6.216 1.00 89.00 90 ILE A O 1
ATOM 701 N N . GLU A 1 91 ? -6.937 -10.734 7.591 1.00 89.06 91 GLU A N 1
ATOM 702 C CA . GLU A 1 91 ? -6.017 -10.624 8.729 1.00 89.06 91 GLU A CA 1
ATOM 703 C C . GLU A 1 91 ? -5.492 -11.985 9.188 1.00 89.06 91 GLU A C 1
ATOM 705 O O . GLU A 1 91 ? -4.310 -12.128 9.517 1.00 89.06 91 GLU A O 1
ATOM 710 N N . LYS A 1 92 ? -6.351 -13.015 9.191 1.00 88.31 92 LYS A N 1
ATOM 711 C CA . LYS A 1 92 ? -5.931 -14.385 9.495 1.00 88.31 92 LYS A CA 1
ATOM 712 C C . LYS A 1 92 ? -4.861 -14.842 8.514 1.00 88.31 92 LYS A C 1
ATOM 714 O O . LYS A 1 92 ? -3.859 -15.382 8.968 1.00 88.31 92 LYS A O 1
ATOM 719 N N . ILE A 1 93 ? -5.023 -14.587 7.219 1.00 88.75 93 ILE A N 1
ATOM 720 C CA . ILE A 1 93 ? -4.020 -14.928 6.204 1.00 88.75 93 ILE A CA 1
ATOM 721 C C . ILE A 1 93 ? -2.714 -14.159 6.465 1.00 88.75 93 ILE A C 1
ATOM 723 O O . ILE A 1 93 ? -1.654 -14.776 6.546 1.00 88.75 93 ILE A O 1
ATOM 727 N N . PHE A 1 94 ? -2.766 -12.845 6.708 1.00 83.94 94 PHE A N 1
ATOM 728 C CA . PHE A 1 94 ? -1.562 -12.049 6.984 1.00 83.94 94 PHE A CA 1
ATOM 729 C C . PHE A 1 94 ? -0.786 -12.512 8.220 1.00 83.94 94 PHE A C 1
ATOM 731 O O . PHE A 1 94 ? 0.442 -12.556 8.161 1.00 83.94 94 PHE A O 1
ATOM 738 N N . ARG A 1 95 ? -1.461 -12.947 9.294 1.00 85.19 95 ARG A N 1
ATOM 739 C CA . ARG A 1 95 ? -0.790 -13.531 10.473 1.00 85.19 95 ARG A CA 1
ATOM 740 C C . ARG A 1 95 ? 0.057 -14.765 10.140 1.00 85.19 95 ARG A C 1
ATOM 742 O O . ARG A 1 95 ? 1.051 -15.004 10.817 1.00 85.19 95 ARG A O 1
ATOM 749 N N . HIS A 1 96 ? -0.315 -15.530 9.111 1.00 79.19 96 HIS A N 1
ATOM 750 C CA . HIS A 1 96 ? 0.427 -16.722 8.680 1.00 79.19 96 HIS A CA 1
ATOM 751 C C . HIS A 1 96 ? 1.574 -16.398 7.711 1.00 79.19 96 HIS A C 1
ATOM 753 O O . HIS A 1 96 ? 2.486 -17.205 7.555 1.00 79.19 96 HIS A O 1
ATOM 759 N N . ILE A 1 97 ? 1.535 -15.243 7.039 1.00 78.00 97 ILE A N 1
ATOM 760 C CA . ILE A 1 97 ? 2.511 -14.875 5.999 1.00 78.00 97 ILE A CA 1
ATOM 761 C C . ILE A 1 97 ? 3.560 -13.893 6.526 1.00 78.00 97 ILE A C 1
ATOM 763 O O . ILE A 1 97 ? 4.718 -13.950 6.119 1.00 78.00 97 ILE A O 1
ATOM 767 N N . ALA A 1 98 ? 3.173 -13.001 7.436 1.00 66.38 98 ALA A N 1
ATOM 768 C CA . ALA A 1 98 ? 4.035 -11.971 7.988 1.00 66.38 98 ALA A CA 1
ATOM 769 C C . ALA A 1 98 ? 3.921 -11.955 9.522 1.00 66.38 98 ALA A C 1
ATOM 771 O O . ALA A 1 98 ? 2.923 -11.476 10.065 1.00 66.38 98 ALA A O 1
ATOM 772 N N . PRO A 1 99 ? 4.953 -12.418 10.251 1.00 58.41 99 PRO A N 1
ATOM 773 C CA . PRO A 1 99 ? 5.082 -12.129 11.673 1.00 58.41 99 PRO A CA 1
ATOM 774 C C . PRO A 1 99 ? 5.032 -10.604 11.906 1.00 58.41 99 PRO A C 1
ATOM 776 O O . PRO A 1 99 ? 5.487 -9.839 11.046 1.00 58.41 99 PRO A O 1
ATOM 779 N N . PRO A 1 100 ? 4.531 -10.129 13.063 1.00 56.47 100 PRO A N 1
ATOM 780 C CA . PRO A 1 100 ? 4.108 -8.738 13.300 1.00 56.47 100 PRO A CA 1
ATOM 781 C C . PRO A 1 100 ? 5.194 -7.652 13.153 1.00 56.47 100 PRO A C 1
ATOM 783 O O . PRO A 1 100 ? 4.908 -6.465 13.302 1.00 56.47 100 PRO A O 1
ATOM 786 N N . PHE A 1 101 ? 6.438 -8.017 12.842 1.00 48.94 101 PHE A N 1
ATOM 787 C CA . PHE A 1 101 ? 7.575 -7.102 12.793 1.00 48.94 101 PHE A CA 1
ATOM 788 C C . PHE A 1 101 ? 7.849 -6.465 11.416 1.00 48.94 101 PHE A C 1
ATOM 790 O O . PHE A 1 101 ? 8.705 -5.585 11.324 1.00 48.94 101 PHE A O 1
ATOM 797 N N . GLN A 1 102 ? 7.142 -6.867 10.349 1.00 52.97 102 GLN A N 1
ATOM 798 C CA . GLN A 1 102 ? 7.435 -6.395 8.981 1.00 52.97 102 GLN A CA 1
ATOM 799 C C . GLN A 1 102 ? 6.372 -5.470 8.363 1.00 52.97 102 GLN A C 1
ATOM 801 O O . GLN A 1 102 ? 6.718 -4.670 7.500 1.00 52.97 102 GLN A O 1
ATOM 806 N N . ILE A 1 103 ? 5.116 -5.474 8.832 1.00 53.22 103 ILE A N 1
ATOM 807 C CA . ILE A 1 103 ? 4.057 -4.611 8.261 1.00 53.22 103 ILE A CA 1
ATOM 808 C C . ILE A 1 103 ? 4.211 -3.133 8.678 1.00 53.22 103 ILE A C 1
ATOM 810 O O . ILE A 1 103 ? 3.842 -2.235 7.925 1.00 53.22 103 ILE A O 1
ATOM 814 N N . ARG A 1 104 ? 4.859 -2.838 9.818 1.00 49.50 104 ARG A N 1
ATOM 815 C CA . ARG A 1 104 ? 5.106 -1.446 10.256 1.00 49.50 104 ARG A CA 1
ATOM 816 C C . ARG A 1 104 ? 6.299 -0.751 9.594 1.00 49.50 104 ARG A C 1
ATOM 818 O O . ARG A 1 104 ? 6.406 0.467 9.692 1.00 49.50 104 ARG A O 1
ATOM 825 N N . LYS A 1 105 ? 7.196 -1.480 8.922 1.00 44.44 105 LYS A N 1
ATOM 826 C CA . LYS A 1 105 ? 8.367 -0.862 8.268 1.00 44.44 105 LYS A CA 1
ATOM 827 C C . LYS A 1 105 ? 8.040 -0.284 6.891 1.00 44.44 105 LYS A C 1
ATOM 829 O O . LYS A 1 105 ? 8.677 0.680 6.482 1.00 44.44 105 LYS A O 1
ATOM 834 N N . SER A 1 106 ? 7.037 -0.829 6.202 1.00 43.19 106 SER A N 1
ATOM 835 C CA . SER A 1 106 ? 6.667 -0.394 4.848 1.00 43.19 106 SER A CA 1
ATOM 836 C C . SER A 1 106 ? 5.880 0.920 4.836 1.00 43.19 106 SER A C 1
ATOM 838 O O . SER A 1 106 ? 6.014 1.692 3.896 1.00 43.19 106 SER A O 1
ATOM 840 N N . PHE A 1 107 ? 5.105 1.207 5.889 1.00 49.53 107 PHE A N 1
ATOM 841 C CA . PHE A 1 107 ? 4.334 2.453 5.989 1.00 49.53 107 PHE A CA 1
ATOM 842 C C . PHE A 1 107 ? 5.204 3.658 6.388 1.00 49.53 107 PHE A C 1
ATOM 844 O O . PHE A 1 107 ? 5.028 4.753 5.869 1.00 49.53 107 PHE A O 1
ATOM 851 N N . VAL A 1 108 ? 6.214 3.449 7.241 1.00 53.88 108 VAL A N 1
ATOM 852 C CA . VAL A 1 108 ? 7.139 4.515 7.679 1.00 53.88 108 VAL A CA 1
ATOM 853 C C . VAL A 1 108 ? 8.103 4.969 6.575 1.00 53.88 108 VAL A C 1
ATOM 855 O O . VAL A 1 108 ? 8.672 6.050 6.669 1.00 53.88 108 VAL A O 1
ATOM 858 N N . ARG A 1 109 ? 8.282 4.189 5.502 1.00 44.66 109 ARG A N 1
ATOM 859 C CA . ARG A 1 109 ? 9.277 4.486 4.459 1.00 44.66 109 ARG A CA 1
ATOM 860 C C . ARG A 1 109 ? 8.715 5.182 3.210 1.00 44.66 109 ARG A C 1
ATOM 862 O O . ARG A 1 109 ? 9.481 5.456 2.298 1.00 44.66 109 A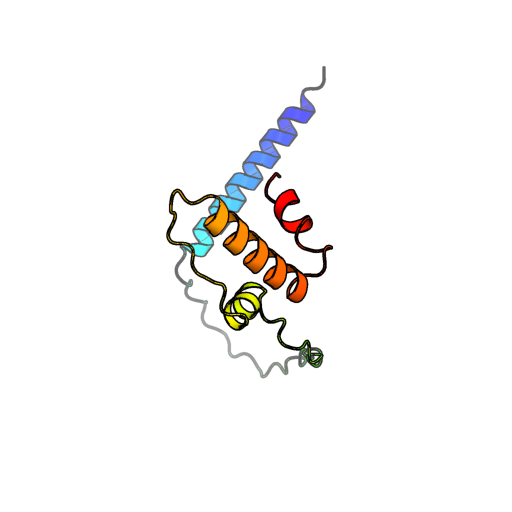RG A O 1
ATOM 869 N N . SER A 1 110 ? 7.417 5.499 3.177 1.00 43.75 110 SER A N 1
ATOM 870 C CA . SER A 1 110 ? 6.794 6.282 2.090 1.00 43.75 110 SER A CA 1
ATOM 871 C C . SER A 1 110 ? 6.527 7.746 2.470 1.00 43.75 110 SER A C 1
ATOM 873 O O . SER A 1 110 ? 5.746 8.422 1.805 1.00 43.75 110 SER A O 1
ATOM 875 N N . SER A 1 111 ? 7.150 8.226 3.548 1.00 50.50 111 SER A N 1
ATOM 876 C CA . SER A 1 111 ? 7.086 9.621 3.981 1.00 50.50 111 SER A CA 1
ATOM 877 C C . SER A 1 111 ? 8.486 10.114 4.351 1.00 50.50 111 SER A C 1
ATOM 879 O O . SER A 1 111 ? 8.745 10.453 5.501 1.00 50.50 111 SER A O 1
ATOM 881 N N . CYS A 1 112 ? 9.396 10.082 3.380 1.00 43.47 112 CYS A N 1
ATOM 882 C CA . CYS A 1 112 ? 10.603 10.906 3.284 1.00 43.47 112 CYS A CA 1
ATOM 883 C C . CYS A 1 112 ? 10.880 11.125 1.797 1.00 43.47 112 CYS A C 1
ATOM 885 O O . CYS A 1 112 ? 10.806 10.118 1.055 1.00 43.47 112 CYS A O 1
#